Protein 6A2W (pdb70)

Solvent-accessible surface area: 11669 Å² total; per-residue (Å²): 104,9,111,140,57,7,14,30,74,118,135,118,33,76,131,36,98,149,37,88,13,78,97,35,64,94,139,55,18,51,135,50,22,63,58,49,14,68,98,1,71,101,9,49,140,33,34,90,22,33,75,67,76,91,84,48,91,72,118,120,49,76,52,44,235,101,42,51,42,38,81,105,15,46,24,13,94,35,12,115,174,58,25,38,78,40,18,59,102,101,95,134,120,122,101,33,52,74,74,66,58,64,90,107,66,101,79,61,97,34,98,56,44,5,14,46,60,26,67,82,117,77,201,25,39,114,117,79,93,146,152,34,25,95,102,78,59,16,81,58,3,33,98,1,70,67,11,47,129,27,20,90,35,16,67,66,47,55,125,108,66,86,88,90,53,184

Sequence (166 aa):
AFEDELGAQPPLGFFDPLGLVADGDQEKFDRRLRYVEIKHGRISMLAVVVGYLVQEAGVRLPGTIDYSGKTFAEIPNGFAAFKEIPAGGLVQLLFFFIGVLESSVMRDLTGEAEFVGDFRNGAIDFGWDTFDEETQFKKRAIELNQGRAAQMGILALMVHEQLGVSLLP

InterPro domains:
  IPR001344 Chlorophyll A-B binding protein, plant and chromista [PTHR21649] (42-86)
  IPR022796 Chlorophyll A-B binding protein [PF00504] (34-190)

Structure (mmCIF, N/CA/C/O backbone):
data_6A2W
#
_entry.id   6A2W
#
_cell.length_a   47.749
_cell.length_b   115.718
_cell.length_c   141.261
_cell.angle_alpha   90.000
_cell.angle_beta   90.000
_cell.angle_gamma   90.000
#
_symmetry.space_group_name_H-M   'C 2 2 21'
#
loop_
_entity.id
_entity.type
_entity.pdbx_description
1 polymer 'Protein fucoxanthin chlorophyl a/c protein'
2 non-polymer 'CALCIUM ION'
3 non-polymer "(3S,3'S,5R,5'R,6S,6'R,8'R)-3,5'-dihydroxy-8-oxo-6',7'-didehydro-5,5',6,6',7,8-hexahydro-5,6-epoxy-beta,beta-caroten-3'- yl acetate"
4 non-polymer "(3S,3'R,5R,6S,7cis)-7',8'-didehydro-5,6-dihydro-5,6-epoxy-beta,beta-carotene-3,3'-diol"
5 non-polymer 'CHLOROPHYLL A'
6 non-polymer 'Chlorophyll c2'
7 non-polymer 'Chlorophyll c1'
8 non-polymer DODECYL-BETA-D-MALTOSIDE
9 non-polymer 'DIGALACTOSYL DIACYL GLYCEROL (DGDG)'
10 non-polymer 1,2-DIPALMITOYL-PHOSPHATIDYL-GLYCEROLE
11 non-polymer 'octyl 1-thio-beta-D-glucopyranoside'
12 non-polymer 'UNKNOWN LIGAND'
13 water water
#
loop_
_atom_site.group_PDB
_atom_site.id
_atom_site.type_symbol
_atom_site.label_atom_id
_atom_site.label_alt_id
_atom_site.label_comp_id
_atom_site.label_asym_id
_atom_site.label_entity_id
_atom_site.label_seq_id
_atom_site.pdbx_PDB_ins_code
_atom_site.Cartn_x
_atom_site.Cartn_y
_atom_site.Cartn_z
_atom_site.occupancy
_atom_site.B_iso_or_equiv
_atom_site.auth_seq_id
_atom_site.auth_comp_id
_atom_site.auth_asym_id
_atom_site.auth_atom_id
_atom_site.pdbx_PDB_model_num
ATOM 1 N N . ALA A 1 1 ? -0.191 -21.606 20.365 1.00 66.36 1 ALA A N 1
ATOM 2 C CA . ALA A 1 1 ? 0.002 -20.742 19.203 1.00 68.53 1 ALA A CA 1
ATOM 3 C C . ALA A 1 1 ? -0.517 -19.340 19.499 1.00 69.45 1 ALA A C 1
ATOM 4 O O . ALA A 1 1 ? 0.241 -18.367 19.500 1.00 73.69 1 ALA A O 1
ATOM 6 N N . PHE A 1 2 ? -1.819 -19.240 19.756 1.00 61.07 2 PHE A N 1
ATOM 7 C CA . PHE A 1 2 ? -2.454 -17.974 20.097 1.00 56.11 2 PHE A CA 1
ATOM 8 C C . PHE A 1 2 ? -2.979 -17.990 21.526 1.00 59.04 2 PHE A C 1
ATOM 9 O O . PHE A 1 2 ? -3.928 -17.275 21.858 1.00 54.19 2 PHE A O 1
ATOM 17 N N . GLU A 1 3 ? -2.376 -18.820 22.381 1.00 61.60 3 GLU A N 1
ATOM 18 C CA . GLU A 1 3 ? -2.818 -18.901 23.765 1.00 64.44 3 GLU A CA 1
ATOM 19 C C . GLU A 1 3 ? -2.515 -17.625 24.537 1.00 61.09 3 GLU A C 1
ATOM 20 O O . GLU A 1 3 ? -3.195 -17.341 25.530 1.00 62.19 3 GLU A O 1
ATOM 26 N N . ASP A 1 4 ? -1.531 -16.842 24.091 1.00 60.70 4 ASP A N 1
ATOM 27 C CA . ASP A 1 4 ? -1.142 -15.599 24.746 1.00 63.82 4 ASP A CA 1
ATOM 28 C C . ASP A 1 4 ? -1.735 -14.359 24.090 1.00 58.77 4 ASP A C 1
ATOM 29 O O . ASP A 1 4 ? -1.479 -13.249 24.566 1.00 62.34 4 ASP A O 1
ATOM 34 N N . GLU A 1 5 ? -2.510 -14.511 23.017 1.00 49.32 5 GLU A N 1
ATOM 35 C CA . GLU A 1 5 ? -3.002 -13.360 22.278 1.00 47.54 5 GLU A CA 1
ATOM 36 C C . GLU A 1 5 ? -4.026 -12.580 23.094 1.00 44.58 5 GLU A C 1
ATOM 37 O O . GLU A 1 5 ? -4.576 -13.064 24.089 1.00 46.57 5 GLU A O 1
ATOM 43 N N . LEU A 1 6 ? -4.247 -11.340 22.667 1.00 36.98 6 LEU A N 1
ATOM 44 C CA . LEU A 1 6 ? -5.356 -10.531 23.162 1.00 36.64 6 LEU A CA 1
ATOM 45 C C . LEU A 1 6 ? -6.670 -11.303 23.098 1.00 37.73 6 LEU A C 1
ATOM 46 O O . LEU A 1 6 ? -6.972 -11.946 22.091 1.00 39.67 6 LEU A O 1
ATOM 51 N N . GLY A 1 7 ? -7.457 -11.231 24.178 1.00 31.61 7 GLY A N 1
ATOM 52 C CA . GLY A 1 7 ? -8.750 -11.888 24.248 1.00 33.67 7 GLY A CA 1
ATOM 53 C C . GLY A 1 7 ? -8.744 -13.223 24.970 1.00 35.41 7 GLY A C 1
ATOM 54 O O . GLY A 1 7 ? -9.825 -13.754 25.265 1.00 34.22 7 GLY A O 1
ATOM 55 N N . ALA A 1 8 ? -7.567 -13.788 25.232 1.00 35.28 8 ALA A N 1
ATOM 56 C CA . ALA A 1 8 ? -7.426 -14.951 26.102 1.00 40.78 8 ALA A CA 1
ATOM 57 C C . ALA A 1 8 ? -7.121 -14.435 27.498 1.00 41.53 8 ALA A C 1
ATOM 58 O O . ALA A 1 8 ? -6.023 -13.926 27.746 1.00 41.25 8 ALA A O 1
ATOM 60 N N . GLN A 1 9 ? -8.081 -14.560 28.405 1.00 35.74 9 GLN A N 1
ATOM 61 C CA . GLN A 1 9 ? -7.945 -13.975 29.729 1.00 38.16 9 GLN A CA 1
ATOM 62 C C . GLN A 1 9 ? -8.789 -14.780 30.704 1.00 40.92 9 GLN A C 1
ATOM 63 O O . GLN A 1 9 ? -9.587 -15.633 30.289 1.00 38.69 9 GLN A O 1
ATOM 69 N N . PRO A 1 10 ? -8.634 -14.537 32.010 1.00 41.55 10 PRO A N 1
ATOM 70 C CA . PRO A 1 10 ? -9.527 -15.165 32.979 1.00 37.49 10 PRO A CA 1
ATOM 71 C C . PRO A 1 10 ? -10.970 -14.825 32.675 1.00 37.47 10 PRO A C 1
ATOM 72 O O . PRO A 1 10 ? -11.275 -13.727 32.173 1.00 39.75 10 PRO A O 1
ATOM 76 N N . PRO A 1 11 ? -11.909 -15.728 32.998 1.00 41.57 11 PRO A N 1
ATOM 77 C CA . PRO A 1 11 ? -11.657 -17.016 33.658 1.00 47.35 11 PRO A CA 1
ATOM 78 C C . PRO A 1 11 ? -11.408 -18.185 32.705 1.00 49.83 11 PRO A C 1
ATOM 79 O O . PRO A 1 11 ? -10.979 -19.230 33.166 1.00 53.26 11 PRO A O 1
ATOM 83 N N . LEU A 1 12 ? -11.656 -18.011 31.407 1.00 47.48 12 LEU A N 1
ATOM 84 C CA . LEU A 1 12 ? -11.572 -19.123 30.468 1.00 46.59 12 LEU A CA 1
ATOM 85 C C . LEU A 1 12 ? -10.177 -19.361 29.906 1.00 49.32 12 LEU A C 1
ATOM 86 O O . LEU A 1 12 ? -9.917 -20.455 29.393 1.00 56.22 12 LEU A O 1
ATOM 91 N N . GLY A 1 13 ? -9.279 -18.387 29.974 1.00 48.27 13 GLY A N 1
ATOM 92 C CA . GLY A 1 13 ? -8.035 -18.566 29.247 1.00 46.07 13 GLY A CA 1
ATOM 93 C C . GLY A 1 13 ? -8.295 -18.620 27.746 1.00 48.52 13 GLY A C 1
ATOM 94 O O . GLY A 1 13 ? -9.342 -18.191 27.252 1.00 45.72 13 GLY A O 1
ATOM 95 N N . PHE A 1 14 ? -7.318 -19.155 27.009 1.00 52.23 14 PHE A N 1
ATOM 96 C CA . PHE A 1 14 ? -7.503 -19.325 25.570 1.00 48.89 14 PHE A CA 1
ATOM 97 C C . PHE A 1 14 ? -8.673 -20.261 25.323 1.00 47.48 14 PHE A C 1
ATOM 98 O O . PHE A 1 14 ? -8.658 -21.410 25.766 1.00 56.59 14 PHE A O 1
ATOM 106 N N . PHE A 1 15 ? -9.700 -19.766 24.641 1.00 44.52 15 PHE A N 1
ATOM 107 C CA . PHE A 1 15 ? -10.964 -20.489 24.511 1.00 45.18 15 PHE A CA 1
ATOM 108 C C . PHE A 1 15 ? -11.335 -20.582 23.037 1.00 47.51 15 PHE A C 1
ATOM 109 O O . PHE A 1 15 ? -11.883 -19.635 22.458 1.00 46.58 15 PHE A O 1
ATOM 117 N N . ASP A 1 16 ? -11.059 -21.745 22.450 1.00 52.89 16 ASP A N 1
ATOM 118 C CA . ASP A 1 16 ? -11.349 -22.023 21.043 1.00 52.11 16 ASP A CA 1
ATOM 119 C C . ASP A 1 16 ? -11.859 -23.456 20.941 1.00 58.74 16 ASP A C 1
ATOM 120 O O . ASP A 1 16 ? -11.166 -24.352 20.444 1.00 62.73 16 ASP A O 1
ATOM 125 N N . PRO A 1 17 ? -13.081 -23.711 21.420 1.00 61.04 17 PRO A N 1
ATOM 126 C CA . PRO A 1 17 ? -13.604 -25.087 21.406 1.00 64.27 17 PRO A CA 1
ATOM 127 C C . PRO A 1 17 ? -13.838 -25.649 20.014 1.00 68.32 17 PRO A C 1
ATOM 128 O O . PRO A 1 17 ? -14.050 -26.863 19.888 1.00 73.97 17 PRO A O 1
ATOM 132 N N . LEU A 1 18 ? -13.816 -24.827 18.967 1.00 64.86 18 LEU A N 1
ATOM 133 C CA . LEU A 1 18 ? -13.933 -25.332 17.607 1.00 60.17 18 LEU A CA 1
ATOM 134 C C . LEU A 1 18 ? -12.589 -25.398 16.892 1.00 57.48 18 LEU A C 1
ATOM 135 O O . LEU A 1 18 ? -12.556 -25.537 15.667 1.00 57.41 18 LEU A O 1
ATOM 140 N N . GLY A 1 19 ? -11.485 -25.292 17.629 1.00 56.94 19 GLY A N 1
ATOM 141 C CA . GLY A 1 19 ? -10.153 -25.365 17.054 1.00 58.86 19 GLY A CA 1
ATOM 142 C C . GLY A 1 19 ? -9.970 -24.567 15.778 1.00 60.28 19 GLY A C 1
ATOM 143 O O . GLY A 1 19 ? -9.190 -24.947 14.901 1.00 67.02 19 GLY A O 1
ATOM 144 N N . LEU A 1 20 ? -10.699 -23.469 15.651 1.00 57.13 20 LEU A N 1
ATOM 145 C CA . LEU A 1 20 ? -10.663 -22.668 14.410 1.00 54.19 20 LEU A CA 1
ATOM 146 C C . LEU A 1 20 ? -9.258 -22.138 14.154 1.00 52.16 20 LEU A C 1
ATOM 147 O O . LEU A 1 20 ? -8.902 -21.999 13.016 1.00 56.97 20 LEU A O 1
ATOM 152 N N . VAL A 1 21 ? -8.516 -21.797 15.189 1.00 51.18 21 VAL A N 1
ATOM 153 C CA . VAL A 1 21 ? -7.181 -21.244 15.029 1.00 50.07 21 VAL A CA 1
ATOM 154 C C . VAL A 1 21 ? -6.123 -22.232 15.528 1.00 58.06 21 VAL A C 1
ATOM 155 O O . VAL A 1 21 ? -4.980 -21.856 15.790 1.00 59.01 21 VAL A O 1
ATOM 159 N N . ALA A 1 22 ? -6.496 -23.507 15.654 1.00 56.45 22 ALA A N 1
ATOM 160 C CA . ALA A 1 22 ? -5.530 -24.516 16.063 1.00 67.17 22 ALA A CA 1
ATOM 161 C C . ALA A 1 22 ? -4.404 -24.655 15.051 1.00 63.01 22 ALA A C 1
ATOM 162 O O . ALA A 1 22 ? -3.290 -25.031 15.422 1.00 65.81 22 ALA A O 1
ATOM 164 N N . ASP A 1 23 ? -4.658 -24.335 13.780 1.00 67.78 23 ASP A N 1
ATOM 165 C CA . ASP A 1 23 ? -3.615 -24.501 12.770 1.00 71.54 23 ASP A CA 1
ATOM 166 C C . ASP A 1 23 ? -2.493 -23.479 12.903 1.00 68.14 23 ASP A C 1
ATOM 167 O O . ASP A 1 23 ? -1.484 -23.605 12.203 1.00 69.35 23 ASP A O 1
ATOM 172 N N . GLY A 1 24 ? -2.638 -22.475 13.764 1.00 63.36 24 GLY A N 1
ATOM 173 C CA . GLY A 1 24 ? -1.556 -21.536 13.974 1.00 60.50 24 GLY A CA 1
ATOM 174 C C . GLY A 1 24 ? -1.326 -20.564 12.841 1.00 60.91 24 GLY A C 1
ATOM 175 O O . GLY A 1 24 ? -0.269 -19.932 12.789 1.00 66.94 24 GLY A O 1
ATOM 176 N N . ASP A 1 25 ? -2.280 -20.424 11.926 1.00 57.55 25 ASP A N 1
ATOM 177 C CA . ASP A 1 25 ? -2.156 -19.478 10.822 1.00 61.66 25 ASP A CA 1
ATOM 178 C C . ASP A 1 25 ? -2.395 -18.061 11.336 1.00 58.42 25 ASP A C 1
ATOM 179 O O . ASP A 1 25 ? -3.524 -17.704 11.681 1.00 51.39 25 ASP A O 1
ATOM 184 N N . GLN A 1 26 ? -1.337 -17.246 11.352 1.00 59.20 26 GLN A N 1
ATOM 185 C CA . GLN A 1 26 ? -1.446 -15.881 11.856 1.00 56.72 26 GLN A CA 1
ATOM 186 C C . GLN A 1 26 ? -2.423 -15.056 11.024 1.00 54.58 26 GLN A C 1
ATOM 187 O O . GLN A 1 26 ? -3.158 -14.222 11.566 1.00 48.63 26 GLN A O 1
ATOM 193 N N . GLU A 1 27 ? -2.448 -15.276 9.704 1.00 55.17 27 GLU A N 1
ATOM 194 C CA . GLU A 1 27 ? -3.324 -14.492 8.839 1.00 53.03 27 GLU A CA 1
ATOM 195 C C . GLU A 1 27 ? -4.785 -14.856 9.054 1.00 48.53 27 GLU A C 1
ATOM 196 O O . GLU A 1 27 ? -5.664 -13.991 8.973 1.00 45.35 27 GLU A O 1
ATOM 202 N N . LYS A 1 28 ? -5.066 -16.133 9.304 1.00 49.97 28 LYS A N 1
ATOM 203 C CA . LYS A 1 28 ? -6.420 -16.532 9.666 1.00 48.61 28 LYS A CA 1
ATOM 204 C C . LYS A 1 28 ? -6.819 -15.901 10.994 1.00 42.71 28 LYS A C 1
ATOM 205 O O . LYS A 1 28 ? -7.908 -15.323 11.130 1.00 40.88 28 LYS A O 1
ATOM 211 N N . PHE A 1 29 ? -5.936 -15.983 11.985 1.00 42.21 29 PHE A N 1
ATOM 212 C CA . PHE A 1 29 ? -6.222 -15.337 13.257 1.00 41.35 29 PHE A CA 1
ATOM 213 C C . PHE A 1 29 ? -6.436 -13.843 13.069 1.00 41.26 29 PHE A C 1
ATOM 214 O O . PHE A 1 29 ? -7.387 -13.268 13.606 1.00 44.77 29 PHE A O 1
ATOM 222 N N . ASP A 1 30 ? -5.562 -13.195 12.293 1.00 43.30 30 ASP A N 1
ATOM 223 C CA . ASP A 1 30 ? -5.683 -11.756 12.105 1.00 40.57 30 ASP A CA 1
ATOM 224 C C . ASP A 1 30 ? -7.017 -11.389 11.478 1.00 37.45 30 ASP A C 1
ATOM 225 O O . ASP A 1 30 ? -7.614 -10.364 11.827 1.00 32.08 30 ASP A O 1
ATOM 230 N N . ARG A 1 31 ? -7.499 -12.197 10.532 1.00 35.65 31 ARG A N 1
ATOM 231 C CA A ARG A 1 31 ? -8.785 -11.909 9.909 0.50 34.76 31 ARG A CA 1
ATOM 232 C CA B ARG A 1 31 ? -8.784 -11.879 9.921 0.50 34.67 31 ARG A CA 1
ATOM 233 C C . ARG A 1 31 ? -9.920 -12.076 10.910 1.00 33.98 31 ARG A C 1
ATOM 234 O O . ARG A 1 31 ? -10.793 -11.200 11.045 1.00 29.93 31 ARG A O 1
ATOM 249 N N . LEU A 1 32 ? -9.929 -13.216 11.612 1.00 34.68 32 LEU A N 1
ATOM 250 C CA . LEU A 1 32 ? -10.993 -13.496 12.570 1.00 32.54 32 LEU A CA 1
ATOM 251 C C . LEU A 1 32 ? -11.016 -12.461 13.674 1.00 32.64 32 LEU A C 1
ATOM 252 O O . LEU A 1 32 ? -12.095 -12.024 14.102 1.00 31.27 32 LEU A O 1
ATOM 257 N N . ARG A 1 33 ? -9.833 -12.043 14.136 1.00 32.22 33 ARG A N 1
ATOM 258 C CA . ARG A 1 33 ? -9.759 -10.977 15.130 1.00 36.03 33 ARG A CA 1
ATOM 259 C C . ARG A 1 33 ? -10.291 -9.673 14.560 1.00 33.80 33 ARG A C 1
ATOM 260 O O . ARG A 1 33 ? -11.062 -8.976 15.219 1.00 30.78 33 ARG A O 1
ATOM 268 N N . TYR A 1 34 ? -9.930 -9.347 13.315 1.00 32.65 34 TYR A N 1
ATOM 269 C CA . TYR A 1 34 ? -10.518 -8.180 12.663 1.00 29.62 34 TYR A CA 1
ATOM 270 C C . TYR A 1 34 ? -12.041 -8.261 12.675 1.00 29.73 34 TYR A C 1
ATOM 271 O O . TYR A 1 34 ? -12.736 -7.284 12.998 1.00 28.06 34 TYR A O 1
ATOM 280 N N . VAL A 1 35 ? -12.578 -9.429 12.316 1.00 30.40 35 VAL A N 1
ATOM 281 C CA . VAL A 1 35 ? -14.028 -9.598 12.262 1.00 28.23 35 VAL A CA 1
ATOM 282 C C . VAL A 1 35 ? -14.632 -9.499 13.659 1.00 26.31 35 VAL A C 1
ATOM 283 O O . VAL A 1 35 ? -15.697 -8.905 13.840 1.00 26.22 35 VAL A O 1
ATOM 287 N N . GLU A 1 36 ? -13.953 -10.057 14.669 1.00 26.29 36 GLU A N 1
ATOM 288 C CA . GLU A 1 36 ? -14.465 -10.007 16.047 1.00 22.62 36 GLU A CA 1
ATOM 289 C C . GLU A 1 36 ? -14.526 -8.576 16.580 1.00 23.84 36 GLU A C 1
ATOM 290 O O . GLU A 1 36 ? -15.484 -8.202 17.278 1.00 22.45 36 GLU A O 1
ATOM 296 N N . ILE A 1 37 ? -13.491 -7.773 16.303 1.00 24.56 37 ILE A N 1
ATOM 297 C CA . ILE A 1 37 ? -13.485 -6.376 16.736 1.00 23.69 37 ILE A CA 1
ATOM 298 C C . ILE A 1 37 ? -14.616 -5.623 16.046 1.00 25.16 37 ILE A C 1
ATOM 299 O O . ILE A 1 37 ? -15.333 -4.814 16.662 1.00 25.49 37 ILE A O 1
ATOM 304 N N . LYS A 1 38 ? -14.804 -5.894 14.762 1.00 23.70 38 LYS A N 1
ATOM 305 C CA . LYS A 1 38 ? -15.789 -5.153 13.989 1.00 23.70 38 LYS A CA 1
ATOM 306 C C . LYS A 1 38 ? -17.205 -5.443 14.465 1.00 20.70 38 LYS A C 1
ATOM 307 O O . LYS A 1 38 ? -18.003 -4.521 14.659 1.00 21.45 38 LYS A O 1
ATOM 313 N N . HIS A 1 39 ? -17.555 -6.723 14.629 1.00 25.04 39 HIS A N 1
ATOM 314 C CA . HIS A 1 39 ? -18.875 -7.041 15.171 1.00 23.57 39 HIS A CA 1
ATOM 315 C C . HIS A 1 39 ? -19.063 -6.381 16.529 1.00 20.70 39 HIS A C 1
ATOM 316 O O . HIS A 1 39 ? -20.152 -5.878 16.844 1.00 22.02 39 HIS A O 1
ATOM 323 N N . GLY A 1 40 ? -17.995 -6.357 17.333 1.00 24.47 40 GLY A N 1
ATOM 324 C CA . GLY A 1 40 ? -18.098 -5.799 18.671 1.00 23.88 40 GLY A CA 1
ATOM 325 C C . GLY A 1 40 ? -18.350 -4.302 18.666 1.00 22.55 40 GLY A C 1
ATOM 326 O O . GLY A 1 40 ? -19.212 -3.808 19.403 1.00 18.26 40 GLY A O 1
ATOM 327 N N . ARG A 1 41 ? -17.616 -3.557 17.825 1.00 17.60 41 ARG A N 1
ATOM 328 C CA . ARG A 1 41 ? -17.835 -2.114 17.762 1.00 16.57 41 ARG A CA 1
ATOM 329 C C . ARG A 1 41 ? -19.251 -1.802 17.299 1.00 18.85 41 ARG A C 1
ATOM 330 O O . ARG A 1 41 ? -19.928 -0.926 17.861 1.00 19.03 41 ARG A O 1
ATOM 338 N N . ILE A 1 42 ? -19.716 -2.510 16.268 1.00 17.06 42 ILE A N 1
ATOM 339 C CA . ILE A 1 42 ? -21.089 -2.327 15.810 1.00 15.84 42 ILE A CA 1
ATOM 340 C C . ILE A 1 42 ? -22.061 -2.643 16.935 1.00 18.09 42 ILE A C 1
ATOM 341 O O . ILE A 1 42 ? -23.020 -1.900 17.177 1.00 18.03 42 ILE A O 1
ATOM 346 N N . SER A 1 43 ? -21.834 -3.755 17.638 1.00 20.94 43 SER A N 1
ATOM 347 C CA . SER A 1 43 ? -22.800 -4.160 18.665 1.00 19.66 43 SER A CA 1
ATOM 348 C C . SER A 1 43 ? -22.780 -3.229 19.862 1.00 20.12 43 SER A C 1
ATOM 349 O O . SER A 1 43 ? -23.826 -3.015 20.497 1.00 18.57 43 SER A O 1
ATOM 352 N N . MET A 1 44 ? -21.618 -2.673 20.208 1.00 17.52 44 MET A N 1
ATOM 353 C CA . MET A 1 44 ? -21.609 -1.677 21.273 1.00 16.00 44 MET A CA 1
ATOM 354 C C . MET A 1 44 ? -22.483 -0.490 20.896 1.00 19.89 44 MET A C 1
ATOM 355 O O . MET A 1 44 ? -23.230 0.021 21.735 1.00 17.86 44 MET A O 1
ATOM 360 N N . LEU A 1 45 ? -22.387 -0.019 19.642 1.00 20.73 45 LEU A N 1
ATOM 361 C CA . LEU A 1 45 ? -23.227 1.099 19.214 1.00 21.39 45 LEU A CA 1
ATOM 362 C C . LEU A 1 45 ? -24.680 0.669 19.130 1.00 18.28 45 LEU A C 1
ATOM 363 O O . LEU A 1 45 ? -25.595 1.448 19.443 1.00 16.76 45 LEU A O 1
ATOM 368 N N . ALA A 1 46 ? -24.911 -0.583 18.695 1.00 17.65 46 ALA A N 1
ATOM 369 C CA . ALA A 1 46 ? -26.279 -1.062 18.524 1.00 17.64 46 ALA A CA 1
ATOM 370 C C . ALA A 1 46 ? -27.014 -1.167 19.857 1.00 21.46 46 ALA A C 1
ATOM 371 O O . ALA A 1 46 ? -28.181 -0.755 19.969 1.00 21.30 46 ALA A O 1
ATOM 373 N N . VAL A 1 47 ? -26.359 -1.690 20.899 1.00 16.46 47 VAL A N 1
ATOM 374 C CA A VAL A 1 47 ? -27.067 -1.811 22.167 0.50 19.35 47 VAL A CA 1
ATOM 375 C CA B VAL A 1 47 ? -27.035 -1.810 22.185 0.50 19.53 47 VAL A CA 1
ATOM 376 C C . VAL A 1 47 ? -27.422 -0.427 22.696 1.00 23.08 47 VAL A C 1
ATOM 377 O O . VAL A 1 47 ? -28.555 -0.192 23.147 1.00 23.94 47 VAL A O 1
ATOM 384 N N . VAL A 1 48 ? -26.486 0.522 22.616 1.00 19.11 48 VAL A N 1
ATOM 385 C CA . VAL A 1 48 ? -26.798 1.855 23.113 1.00 24.51 48 VAL A CA 1
ATOM 386 C C . VAL A 1 48 ? -27.939 2.462 22.301 1.00 18.45 48 VAL A C 1
ATOM 387 O O . VAL A 1 48 ? -28.898 2.994 22.864 1.00 23.20 48 VAL A O 1
ATOM 391 N N . GLY A 1 49 ? -27.879 2.340 20.974 1.00 20.62 49 GLY A N 1
ATOM 392 C CA . GLY A 1 49 ? -28.937 2.888 20.143 1.00 17.42 49 GLY A CA 1
ATOM 3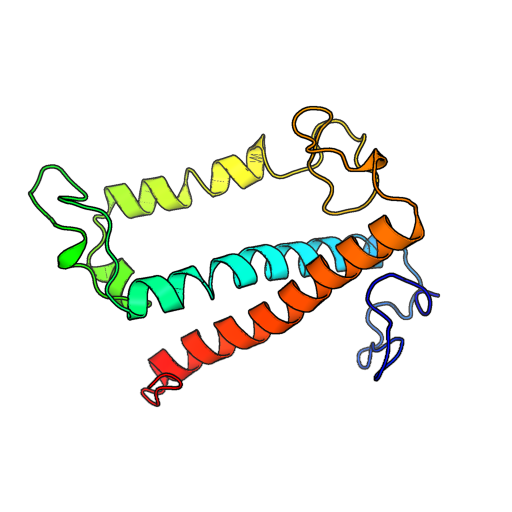93 C C . GLY A 1 49 ? -30.286 2.258 20.422 1.00 21.87 49 GLY A C 1
ATOM 394 O O . GLY A 1 49 ? -31.293 2.954 20.510 1.00 23.66 49 GLY A O 1
ATOM 395 N N . TYR A 1 50 ? -30.325 0.933 20.569 1.00 18.59 50 TYR A N 1
ATOM 396 C CA . TYR A 1 50 ? -31.593 0.279 20.860 1.00 20.49 50 TYR A CA 1
ATOM 397 C C . TYR A 1 50 ? -32.160 0.743 22.193 1.00 22.28 50 TYR A C 1
ATOM 398 O O . TYR A 1 50 ? -33.366 0.993 22.319 1.00 21.86 50 TYR A O 1
ATOM 407 N N . LEU A 1 51 ? -31.310 0.851 23.207 1.00 19.45 51 LEU A N 1
ATOM 408 C CA . LEU A 1 51 ? -31.811 1.266 24.507 1.00 20.87 51 LEU A CA 1
ATOM 409 C C . LEU A 1 51 ? -32.243 2.730 24.483 1.00 22.03 51 LEU A C 1
ATOM 410 O O . LEU A 1 51 ? -33.294 3.079 25.024 1.00 25.21 51 LEU A O 1
ATOM 415 N N . VAL A 1 52 ? -31.446 3.604 23.861 1.00 20.12 52 VAL A N 1
ATOM 416 C CA . VAL A 1 52 ? -31.831 5.011 23.825 1.00 22.13 52 VAL A CA 1
ATOM 417 C C . VAL A 1 52 ? -33.144 5.171 23.065 1.00 22.40 52 VAL A C 1
ATOM 418 O O . VAL A 1 52 ? -34.071 5.862 23.507 1.00 26.55 52 VAL A O 1
ATOM 422 N N . GLN A 1 53 ? -33.243 4.509 21.914 1.00 21.17 53 GLN A N 1
ATOM 423 C CA . GLN A 1 53 ? -34.462 4.585 21.110 1.00 21.69 53 GLN A CA 1
ATOM 424 C C . GLN A 1 53 ? -35.631 3.943 21.834 1.00 24.81 53 GLN A C 1
ATOM 425 O O . GLN A 1 53 ? -36.753 4.451 21.777 1.00 25.75 53 GLN A O 1
ATOM 431 N N . GLU A 1 54 ? -35.400 2.826 22.524 1.00 27.16 54 GLU A N 1
ATOM 432 C CA . GLU A 1 54 ? -36.504 2.208 23.260 1.00 29.01 54 GLU A CA 1
ATOM 433 C C . GLU A 1 54 ? -37.029 3.148 24.328 1.00 32.81 54 GLU A C 1
ATOM 434 O O . GLU A 1 54 ? -38.234 3.184 24.601 1.00 27.60 54 GLU A O 1
ATOM 440 N N . ALA A 1 55 ? -36.146 3.935 24.921 1.00 30.64 55 ALA A N 1
ATOM 441 C CA . ALA A 1 55 ? -36.572 4.880 25.945 1.00 31.49 55 ALA A CA 1
ATOM 442 C C . ALA A 1 55 ? -37.346 6.055 25.370 1.00 34.93 55 ALA A C 1
ATOM 443 O O . ALA A 1 55 ? -37.821 6.899 26.141 1.00 37.54 55 ALA A O 1
ATOM 445 N N . GLY A 1 56 ? -37.496 6.133 24.043 1.00 32.74 56 GLY A N 1
ATOM 446 C CA . GLY A 1 56 ? -38.309 7.165 23.431 1.00 35.67 56 GLY A CA 1
ATOM 447 C C . GLY A 1 56 ? -37.555 8.401 22.999 1.00 34.50 56 GLY A C 1
ATOM 448 O O . GLY A 1 56 ? -38.180 9.341 22.499 1.00 40.97 56 GLY A O 1
ATOM 449 N N . VAL A 1 57 ? -36.240 8.444 23.180 1.00 32.96 57 VAL A N 1
ATOM 450 C CA . VAL A 1 57 ? -35.472 9.591 22.715 1.00 31.53 57 VAL A CA 1
ATOM 451 C C . VAL A 1 57 ? -35.502 9.644 21.192 1.00 30.13 57 VAL A C 1
ATOM 452 O O . VAL A 1 57 ? -35.238 8.643 20.506 1.00 28.82 57 VAL A O 1
ATOM 456 N N . ARG A 1 58 ? -35.798 10.823 20.648 1.00 31.86 58 ARG A N 1
ATOM 457 C CA . ARG A 1 58 ? -35.855 10.984 19.202 1.00 38.16 58 ARG A CA 1
ATOM 458 C C . ARG A 1 58 ? -35.164 12.269 18.786 1.00 35.71 58 ARG A C 1
ATOM 459 O O . ARG A 1 58 ? -35.193 13.263 19.512 1.00 43.70 58 ARG A O 1
ATOM 467 N N . LEU A 1 59 ? -34.586 12.252 17.585 1.00 29.71 59 LEU A N 1
ATOM 468 C CA . LEU A 1 59 ? -34.136 13.485 16.953 1.00 33.80 59 LEU A CA 1
ATOM 469 C C . LEU A 1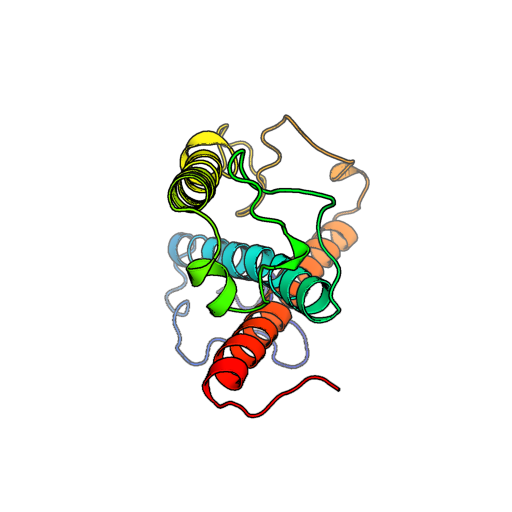 59 ? -35.307 14.460 16.826 1.00 39.22 59 LEU A C 1
ATOM 470 O O . LEU A 1 59 ? -36.452 14.047 16.621 1.00 39.80 59 LEU A O 1
ATOM 475 N N . PRO A 1 60 ? -35.050 15.761 16.927 1.00 42.38 60 PRO A N 1
ATOM 476 C CA . PRO A 1 60 ? -36.148 16.725 16.830 1.00 47.40 60 PRO A CA 1
ATOM 477 C C . PRO A 1 60 ? -36.689 16.788 15.412 1.00 46.86 60 PRO A C 1
ATOM 478 O O . PRO A 1 60 ? -35.946 16.670 14.437 1.00 46.84 60 PRO A O 1
ATOM 482 N N . GLY A 1 61 ? -37.998 16.963 15.309 1.00 45.78 61 GLY A N 1
ATOM 483 C CA . GLY A 1 61 ? -38.593 17.338 14.050 1.00 48.91 61 GLY A CA 1
ATOM 484 C C . GLY A 1 61 ? -38.819 16.213 13.068 1.00 49.74 61 GLY A C 1
ATOM 485 O O . GLY A 1 61 ? -39.221 15.112 13.449 1.00 49.00 61 GLY A O 1
ATOM 486 N N . THR A 1 62 ? -38.553 16.490 11.795 1.00 49.94 62 THR A N 1
ATOM 487 C CA . THR A 1 62 ? -38.972 15.648 10.688 1.00 46.09 62 THR A CA 1
ATOM 488 C C . THR A 1 62 ? -37.772 15.011 10.002 1.00 41.06 62 THR A C 1
ATOM 489 O O . THR A 1 62 ? -36.695 15.604 9.902 1.00 44.53 62 THR A O 1
ATOM 493 N N . ILE A 1 63 ? -37.988 13.796 9.499 1.00 39.41 63 ILE A N 1
ATOM 494 C CA . ILE A 1 63 ? -36.947 13.076 8.781 1.00 36.36 63 ILE A CA 1
ATOM 495 C C . ILE A 1 63 ? -37.022 13.283 7.275 1.00 40.81 63 ILE A C 1
ATOM 496 O O . ILE A 1 63 ? -36.072 12.924 6.567 1.00 36.82 63 ILE A O 1
ATOM 501 N N . ASP A 1 64 ? -38.115 13.847 6.756 1.00 45.08 64 ASP A N 1
ATOM 502 C CA . ASP A 1 64 ? -38.187 14.157 5.334 1.00 45.23 64 ASP A CA 1
ATOM 503 C C . ASP A 1 64 ? -39.046 15.397 5.145 1.00 48.55 64 ASP A C 1
ATOM 504 O O . ASP A 1 64 ? -39.657 15.903 6.090 1.00 52.42 64 ASP A O 1
ATOM 509 N N . TYR A 1 65 ? -39.107 15.875 3.901 1.00 51.70 65 TYR A N 1
ATOM 510 C CA . TYR A 1 65 ? -39.899 17.063 3.595 1.00 55.89 65 TYR A CA 1
ATOM 511 C C . TYR A 1 65 ? -41.384 16.781 3.480 1.00 59.83 65 TYR A C 1
ATOM 512 O O . TYR A 1 65 ? -42.157 17.727 3.306 1.00 64.70 65 TYR A O 1
ATOM 521 N N . SER A 1 66 ? -41.815 15.527 3.560 1.00 59.29 66 SER A N 1
ATOM 522 C CA . SER A 1 66 ? -43.252 15.288 3.570 1.00 64.13 66 SER A CA 1
ATOM 523 C C . SER A 1 66 ? -43.857 15.444 4.961 1.00 63.86 66 SER A C 1
ATOM 524 O O . SER A 1 66 ? -45.081 15.349 5.101 1.00 65.85 66 SER A O 1
ATOM 527 N N . GLY A 1 67 ? -43.041 15.682 5.987 1.00 54.54 67 GLY A N 1
ATOM 528 C CA . GLY A 1 67 ? -43.543 15.879 7.328 1.00 55.62 67 GLY A CA 1
ATOM 529 C C . GLY A 1 67 ? -43.498 14.668 8.235 1.00 54.28 67 GLY A C 1
ATOM 530 O O . GLY A 1 67 ? -43.997 14.755 9.362 1.00 57.72 67 GLY A O 1
ATOM 531 N N . LYS A 1 68 ? -42.940 13.542 7.776 1.00 44.36 68 LYS A N 1
ATOM 532 C CA . LYS A 1 68 ? -42.698 12.379 8.629 1.00 46.96 68 LYS A CA 1
ATOM 533 C C . LYS A 1 68 ? -41.793 12.758 9.797 1.00 47.00 68 LYS A C 1
ATOM 534 O O . LYS A 1 68 ? -40.683 13.243 9.583 1.00 48.63 68 LYS A O 1
ATOM 540 N N . THR A 1 69 ? -42.246 12.525 11.030 1.00 46.06 69 THR A N 1
ATOM 541 C CA . THR A 1 69 ? -41.468 12.891 12.208 1.00 44.70 69 THR A CA 1
ATOM 542 C C . THR A 1 69 ? -40.702 11.695 12.766 1.00 39.06 69 THR A C 1
ATOM 543 O O . THR A 1 69 ? -41.174 10.557 12.724 1.00 43.74 69 THR A O 1
ATOM 547 N N . PHE A 1 70 ? -39.519 11.968 13.316 1.00 36.06 70 PHE A N 1
ATOM 548 C CA . PHE A 1 70 ? -38.787 10.927 14.036 1.00 35.83 70 PHE A CA 1
ATOM 549 C C . PHE A 1 70 ? -39.642 10.346 15.156 1.00 38.00 70 PHE A C 1
ATOM 550 O O . PHE A 1 70 ? -39.569 9.147 15.455 1.00 36.91 70 PHE A O 1
ATOM 558 N N . ALA A 1 71 ? -40.456 11.190 15.784 1.00 37.49 71 ALA A N 1
ATOM 559 C CA . ALA A 1 71 ? -41.309 10.752 16.881 1.00 40.15 71 ALA A CA 1
ATOM 560 C C . ALA A 1 71 ? -42.287 9.664 16.453 1.00 47.23 71 ALA A C 1
ATOM 561 O O . ALA A 1 71 ? -42.718 8.859 17.287 1.00 48.89 71 ALA A O 1
ATOM 563 N N . GLU A 1 72 ? -42.683 9.644 15.174 1.00 41.81 72 GLU A N 1
ATOM 564 C CA . GLU A 1 72 ? -43.616 8.631 14.687 1.00 43.99 72 GLU A CA 1
ATOM 565 C C . GLU A 1 72 ? -42.941 7.302 14.429 1.00 34.48 72 GLU A C 1
ATOM 566 O O . GLU A 1 72 ? -43.641 6.316 14.162 1.00 38.45 72 GLU A O 1
ATOM 572 N N . ILE A 1 73 ? -41.617 7.261 14.472 1.00 30.47 73 ILE A N 1
ATOM 573 C CA . ILE A 1 73 ? -40.875 6.089 14.049 1.00 28.16 73 ILE A CA 1
ATOM 574 C C . ILE A 1 73 ? -40.633 5.221 15.278 1.00 35.71 73 ILE A C 1
ATOM 575 O O . ILE A 1 73 ? -40.071 5.704 16.273 1.00 33.31 73 ILE A O 1
ATOM 580 N N . PRO A 1 74 ? -41.037 3.955 15.248 1.00 36.07 74 PRO A N 1
ATOM 581 C CA . PRO A 1 74 ? -40.900 3.084 16.416 1.00 36.25 74 PRO A CA 1
ATOM 582 C C . PRO A 1 74 ? -39.494 2.511 16.509 1.00 34.83 74 PRO A C 1
ATOM 583 O O . PRO A 1 74 ? -38.698 2.584 15.575 1.00 32.19 74 PRO A O 1
ATOM 587 N N . ASN A 1 75 ? -39.207 1.902 17.657 1.00 29.41 75 ASN A N 1
ATOM 588 C CA . ASN A 1 75 ? -37.910 1.266 17.833 1.00 31.95 75 ASN A CA 1
ATOM 589 C C . ASN A 1 75 ? -37.935 -0.138 17.230 1.00 28.37 75 ASN A C 1
ATOM 590 O O . ASN A 1 75 ? -39.001 -0.701 16.937 1.00 30.82 75 ASN A O 1
ATOM 595 N N . GLY A 1 76 ? -36.745 -0.709 17.059 1.00 27.41 76 GLY A N 1
ATOM 596 C CA . GLY A 1 76 ? -36.628 -2.085 16.614 1.00 26.63 76 GLY A CA 1
ATOM 597 C C . GLY A 1 76 ? -36.680 -2.204 15.108 1.00 26.81 76 GLY A C 1
ATOM 598 O O . GLY A 1 76 ? -36.527 -1.232 14.366 1.00 30.16 76 GLY A O 1
ATOM 599 N N . PHE A 1 77 ? -36.926 -3.431 14.653 1.00 29.49 77 PHE A N 1
ATOM 600 C CA . PHE A 1 77 ? -37.095 -3.674 13.223 1.00 32.38 77 PHE A CA 1
ATOM 601 C C . PHE A 1 77 ? -38.242 -2.868 12.636 1.00 36.72 77 PHE A C 1
ATOM 602 O O . PHE A 1 77 ? -38.209 -2.527 11.444 1.00 36.34 77 PHE A O 1
ATOM 610 N N . ALA A 1 78 ? -39.259 -2.547 13.441 1.00 29.40 78 ALA A N 1
ATOM 611 C CA . ALA A 1 78 ? -40.392 -1.810 12.897 1.00 31.24 78 ALA A CA 1
ATOM 612 C C . ALA A 1 78 ? -39.989 -0.434 12.372 1.00 30.69 78 ALA A C 1
ATOM 613 O O . ALA A 1 78 ? -40.739 0.147 11.572 1.00 35.33 78 ALA A O 1
ATOM 615 N N . ALA A 1 79 ? -38.849 0.105 12.823 1.00 25.13 79 ALA A N 1
ATOM 616 C CA . ALA A 1 79 ? -38.379 1.395 12.324 1.00 30.77 79 ALA A CA 1
ATOM 617 C C . ALA A 1 79 ? -38.260 1.386 10.815 1.00 32.77 79 ALA A C 1
ATOM 618 O O . ALA A 1 79 ? -38.506 2.406 10.157 1.00 33.93 79 ALA A O 1
ATOM 620 N N . PHE A 1 80 ? -37.870 0.251 10.242 1.00 31.33 80 PHE A N 1
ATOM 621 C CA . PHE A 1 80 ? -37.602 0.260 8.810 1.00 38.77 80 PHE A CA 1
ATOM 622 C C . PHE A 1 80 ? -38.872 0.394 7.987 1.00 40.26 80 PHE A C 1
ATOM 623 O O . PHE A 1 80 ? -38.795 0.823 6.832 1.00 43.00 80 PHE A O 1
ATOM 631 N N . LYS A 1 81 ? -40.036 0.082 8.572 1.00 37.44 81 LYS A N 1
ATOM 632 C CA . LYS A 1 81 ? -41.310 0.256 7.893 1.00 43.79 81 LYS A CA 1
ATOM 633 C C . LYS A 1 81 ? -41.693 1.716 7.757 1.00 43.98 81 LYS A C 1
ATOM 634 O O . LYS A 1 81 ? -42.584 2.037 6.961 1.00 45.76 81 LYS A O 1
ATOM 640 N N . GLU A 1 82 ? -41.074 2.599 8.534 1.00 33.61 82 GLU A N 1
ATOM 641 C CA . GLU A 1 82 ? -41.486 3.994 8.572 1.00 34.09 82 GLU A CA 1
ATOM 642 C C . GLU A 1 82 ? -40.393 4.975 8.166 1.00 37.03 82 GLU A C 1
ATOM 643 O O . GLU A 1 82 ? -40.707 6.142 7.905 1.00 42.23 82 GLU A O 1
ATOM 649 N N . ILE A 1 83 ? -39.140 4.546 8.090 1.00 34.97 83 ILE A N 1
ATOM 650 C CA . ILE A 1 83 ? -38.099 5.402 7.495 1.00 28.68 83 ILE A CA 1
ATOM 651 C C . ILE A 1 83 ? -38.330 5.456 5.991 1.00 31.60 83 ILE A C 1
ATOM 652 O O . ILE A 1 83 ? -38.509 4.397 5.352 1.00 34.16 83 ILE A O 1
ATOM 657 N N . PRO A 1 84 ? -38.381 6.638 5.382 1.00 35.24 84 PRO A N 1
ATOM 658 C CA . PRO A 1 84 ? -38.659 6.695 3.947 1.00 38.77 84 PRO A CA 1
ATOM 659 C C . PRO A 1 84 ? -37.576 6.001 3.125 1.00 35.30 84 PRO A C 1
ATOM 660 O O . PRO A 1 84 ? -36.417 5.865 3.542 1.00 31.87 84 PRO A O 1
ATOM 664 N N . ALA A 1 85 ? -38.001 5.509 1.955 1.00 37.58 85 ALA A N 1
ATOM 665 C CA . ALA A 1 85 ? -37.109 4.765 1.070 1.00 37.95 85 ALA A CA 1
ATOM 666 C C . ALA A 1 85 ? -35.818 5.516 0.830 1.00 38.09 85 ALA A C 1
ATOM 667 O O . ALA A 1 85 ? -34.732 4.922 0.857 1.00 37.68 85 ALA A O 1
ATOM 669 N N . GLY A 1 86 ? -35.911 6.831 0.614 1.00 39.08 86 GLY A N 1
ATOM 670 C CA . GLY A 1 86 ? -34.713 7.604 0.333 1.00 31.41 86 GLY A CA 1
ATOM 671 C C . GLY A 1 86 ? -33.767 7.653 1.502 1.00 32.47 86 GLY A C 1
ATOM 672 O O . GLY A 1 86 ? -32.548 7.721 1.317 1.00 34.13 86 GLY A O 1
ATOM 673 N N . GLY A 1 87 ? -34.307 7.598 2.722 1.00 28.21 87 GLY A N 1
ATOM 674 C CA . GLY A 1 87 ? -33.461 7.579 3.892 1.00 28.56 87 GLY A CA 1
ATOM 675 C C . GLY A 1 87 ? -32.781 6.245 4.063 1.00 28.67 87 GLY A C 1
ATOM 676 O O . GLY A 1 87 ? -31.609 6.189 4.428 1.00 26.07 87 GLY A O 1
ATOM 677 N N . LEU A 1 88 ? -33.511 5.153 3.823 1.00 27.20 88 LEU A N 1
ATOM 678 C CA . LEU A 1 88 ? -32.892 3.831 3.891 1.00 27.52 88 LEU A CA 1
ATOM 679 C C . LEU A 1 88 ? -31.761 3.703 2.877 1.00 27.45 88 LEU A C 1
ATOM 680 O O . LEU A 1 88 ? -30.699 3.160 3.188 1.00 26.96 88 LEU A O 1
ATOM 685 N N . VAL A 1 89 ? -31.981 4.183 1.649 1.00 29.72 89 VAL A N 1
ATOM 686 C CA . VAL A 1 89 ? -30.916 4.152 0.640 1.00 26.55 89 VAL A CA 1
ATOM 687 C C . VAL A 1 89 ? -29.699 4.927 1.129 1.00 28.77 89 VAL A C 1
ATOM 688 O O . VAL A 1 89 ? -28.561 4.456 1.027 1.00 28.49 89 VAL A O 1
ATOM 692 N N . GLN A 1 90 ? -29.922 6.138 1.658 1.00 29.26 90 GLN A N 1
ATOM 693 C CA . GLN A 1 90 ? -28.808 6.958 2.128 1.00 25.73 90 GLN A CA 1
ATOM 694 C C . GLN A 1 90 ? -28.077 6.310 3.298 1.00 28.15 90 GLN A C 1
ATOM 695 O O . GLN A 1 90 ? -26.838 6.343 3.363 1.00 27.87 90 GLN A O 1
ATOM 701 N N . LEU A 1 91 ? -28.821 5.770 4.271 1.00 29.37 91 LEU A N 1
ATOM 702 C CA . LEU A 1 91 ? -28.169 5.096 5.389 1.00 24.97 91 LEU A CA 1
ATOM 703 C C . LEU A 1 91 ? -27.285 3.963 4.889 1.00 25.31 91 LEU A C 1
ATOM 704 O O . LEU A 1 91 ? -26.132 3.839 5.296 1.00 22.73 91 LEU A O 1
ATOM 709 N N . LEU A 1 92 ? -27.817 3.111 4.018 1.00 27.02 92 LEU A N 1
ATOM 710 C CA . LEU A 1 92 ? -27.003 1.998 3.542 1.00 23.85 92 LEU A CA 1
ATOM 711 C C . LEU A 1 92 ? -25.811 2.508 2.748 1.00 24.79 92 LEU A C 1
ATOM 712 O O . LEU A 1 92 ? -24.674 2.046 2.937 1.00 27.66 92 LEU A O 1
ATOM 717 N N . PHE A 1 93 ? -26.047 3.478 1.865 1.00 23.82 93 PHE A N 1
ATOM 718 C CA . PHE A 1 93 ? -24.965 4.011 1.042 1.00 28.18 93 PHE A CA 1
ATOM 719 C C . PHE A 1 93 ? -23.873 4.636 1.902 1.00 30.23 93 PHE A C 1
ATOM 720 O O . PHE A 1 93 ? -22.680 4.388 1.697 1.00 29.63 93 PHE A O 1
ATOM 728 N N A PHE A 1 94 ? -24.248 5.447 2.880 0.60 27.69 94 PHE A N 1
ATOM 729 N N B PHE A 1 94 ? -24.271 5.470 2.865 0.40 27.81 94 PHE A N 1
ATOM 730 C CA A PHE A 1 94 ? -23.179 6.131 3.596 0.60 26.97 94 PHE A CA 1
ATOM 731 C CA B PHE A 1 94 ? -23.298 6.152 3.715 0.40 27.23 94 PHE A CA 1
ATOM 732 C C A PHE A 1 94 ? -22.441 5.207 4.576 0.60 26.15 94 PHE A C 1
ATOM 733 C C B PHE A 1 94 ? -22.446 5.155 4.489 0.40 26.29 94 PHE A C 1
ATOM 734 O O A PHE A 1 94 ? -21.256 5.435 4.843 0.60 25.02 94 PHE A O 1
ATOM 735 O O B PHE A 1 94 ? -21.218 5.288 4.555 0.40 23.51 94 PHE A O 1
ATOM 750 N N . ILE A 1 95 ? -23.081 4.136 5.067 1.00 29.01 95 ILE A N 1
ATOM 751 C CA . ILE A 1 95 ? -22.327 3.109 5.783 1.00 27.13 95 ILE A CA 1
ATOM 752 C C . ILE A 1 95 ? -21.402 2.373 4.823 1.00 26.98 95 ILE A C 1
ATOM 753 O O . ILE A 1 95 ? -20.258 2.055 5.166 1.00 24.92 95 ILE A O 1
ATOM 758 N N . GLY A 1 96 ? -21.886 2.072 3.617 1.00 25.01 96 GLY A N 1
ATOM 759 C CA . GLY A 1 96 ? -21.016 1.502 2.603 1.00 24.19 96 GLY A CA 1
ATOM 760 C C . GLY A 1 96 ? -19.801 2.362 2.310 1.00 26.40 96 GLY A C 1
ATOM 761 O O . GLY A 1 96 ? -18.697 1.841 2.103 1.00 27.37 96 GLY A O 1
ATOM 762 N N . VAL A 1 97 ? -19.980 3.689 2.276 1.00 23.23 97 VAL A N 1
ATOM 763 C CA . VAL A 1 97 ? -18.836 4.563 2.003 1.00 24.33 97 VAL A CA 1
ATOM 764 C C . VAL A 1 97 ? -17.846 4.537 3.161 1.00 29.66 97 VAL A C 1
ATOM 765 O O . VAL A 1 97 ? -16.625 4.561 2.946 1.00 26.94 97 VAL A O 1
ATOM 769 N N . LEU A 1 98 ? -18.337 4.463 4.408 1.00 24.15 98 LEU A N 1
ATOM 770 C CA . LEU A 1 98 ? -17.411 4.214 5.517 1.00 21.86 98 LEU A CA 1
ATOM 771 C C . LEU A 1 98 ? -16.606 2.955 5.262 1.00 23.61 98 LEU A C 1
ATOM 772 O O . LEU A 1 98 ? -15.391 2.921 5.498 1.00 25.97 98 LEU A O 1
ATOM 777 N N . GLU A 1 99 ? -17.263 1.917 4.745 1.00 23.68 99 GLU A N 1
ATOM 778 C CA . GLU A 1 99 ? -16.593 0.641 4.519 1.00 22.09 99 GLU A CA 1
ATOM 779 C C . GLU A 1 99 ? -15.587 0.737 3.385 1.00 26.43 99 GLU A C 1
ATOM 780 O O . GLU A 1 99 ? -14.522 0.113 3.446 1.00 28.07 99 GLU A O 1
ATOM 786 N N . SER A 1 100 ? -15.917 1.480 2.320 1.00 24.48 100 SER A N 1
ATOM 787 C CA . SER A 1 100 ? -15.040 1.500 1.157 1.00 26.59 100 SER A CA 1
ATOM 788 C C . SER A 1 100 ? -13.890 2.485 1.305 1.00 29.67 100 SER A C 1
ATOM 789 O O . SER A 1 100 ? -12.826 2.285 0.698 1.00 30.86 100 SER A O 1
ATOM 792 N N . SER A 1 101 ? -14.066 3.537 2.101 1.00 26.12 101 SER A N 1
ATOM 793 C CA . SER A 1 101 ? -13.183 4.690 1.996 1.00 28.77 101 SER A CA 1
ATOM 794 C C . SER A 1 101 ? -12.677 5.256 3.320 1.00 28.84 101 SER A C 1
ATOM 795 O O . SER A 1 101 ? -11.809 6.141 3.289 1.00 32.83 101 SER A O 1
ATOM 798 N N . VAL A 1 102 ? -13.135 4.760 4.468 1.00 27.12 102 VAL A N 1
ATOM 799 C CA . VAL A 1 102 ? -12.846 5.398 5.759 1.00 28.15 102 VAL A CA 1
ATOM 800 C C . VAL A 1 102 ? -12.394 4.390 6.810 1.00 28.28 102 VAL A C 1
ATOM 801 O O . VAL A 1 102 ? -11.277 4.464 7.340 1.00 28.65 102 VAL A O 1
ATOM 805 N N . MET A 1 103 ? -13.275 3.453 7.146 1.00 25.11 103 MET A N 1
ATOM 806 C CA . MET A 1 103 ? -13.050 2.551 8.278 1.00 28.23 103 MET A CA 1
ATOM 807 C C . MET A 1 103 ? -12.243 1.340 7.818 1.00 30.01 103 MET A C 1
ATOM 808 O O . MET A 1 103 ? -12.735 0.214 7.731 1.00 29.70 103 MET A O 1
ATOM 813 N N . ARG A 1 104 ? -10.968 1.593 7.544 1.00 28.02 104 ARG A N 1
ATOM 814 C CA . ARG A 1 104 ? -10.068 0.569 7.046 1.00 29.77 104 ARG A CA 1
ATOM 815 C C . ARG A 1 104 ? -8.649 1.105 7.155 1.00 32.36 104 ARG A C 1
ATOM 816 O O . ARG A 1 104 ? -8.431 2.301 7.360 1.00 36.36 104 ARG A O 1
ATOM 824 N N . ASP A 1 105 ? -7.689 0.202 7.040 1.00 34.43 105 ASP A N 1
ATOM 825 C CA . ASP A 1 105 ? -6.272 0.570 7.037 1.00 38.45 105 ASP A CA 1
ATOM 826 C C . ASP A 1 105 ? -5.916 1.050 5.635 1.00 37.83 105 ASP A C 1
ATOM 827 O O . ASP A 1 105 ? -5.625 0.248 4.751 1.00 46.35 105 ASP A O 1
ATOM 832 N N . LEU A 1 106 ? -5.949 2.366 5.429 1.00 36.23 106 LEU A N 1
ATOM 833 C CA . LEU A 1 106 ? -5.719 2.944 4.106 1.00 38.94 106 LEU A CA 1
ATOM 834 C C . LEU A 1 106 ? -4.237 3.098 3.799 1.00 44.78 106 LEU A C 1
ATOM 835 O O . LEU A 1 106 ? -3.824 2.956 2.645 1.00 48.71 106 LEU A O 1
ATOM 840 N N . THR A 1 107 ? -3.427 3.360 4.817 1.00 41.17 107 THR A N 1
ATOM 841 C CA . THR A 1 107 ? -2.022 3.698 4.652 1.00 43.92 107 THR A CA 1
ATOM 842 C C . THR A 1 107 ? -1.080 2.543 4.951 1.00 45.46 107 THR A C 1
ATOM 843 O O . THR A 1 107 ? 0.121 2.668 4.706 1.00 48.72 107 THR A O 1
ATOM 847 N N . GLY A 1 108 ? -1.575 1.436 5.487 1.00 45.62 108 GLY A N 1
ATOM 848 C CA . GLY A 1 108 ? -0.701 0.357 5.897 1.00 51.19 108 GLY A CA 1
ATOM 849 C C . GLY A 1 108 ? 0.057 0.598 7.184 1.00 57.32 108 GLY A C 1
ATOM 850 O O . GLY A 1 108 ? 0.931 -0.205 7.530 1.00 60.29 108 GLY A O 1
ATOM 851 N N . GLU A 1 109 ? -0.237 1.675 7.913 1.00 53.62 109 GLU A N 1
ATOM 852 C CA . GLU A 1 109 ? 0.520 1.985 9.118 1.00 54.87 109 GLU A CA 1
ATOM 853 C 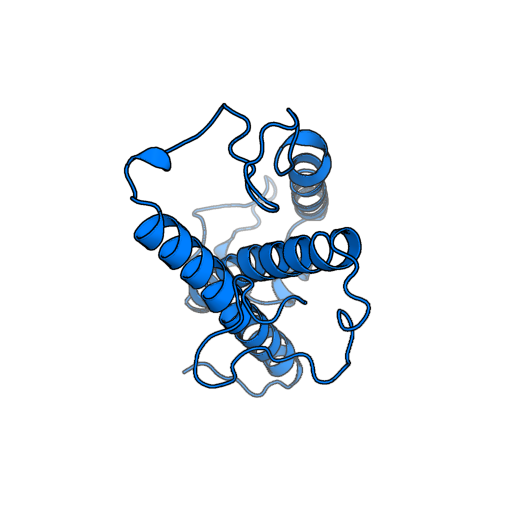C . GLU A 1 109 ? -0.177 1.497 10.386 1.00 46.86 109 GLU A C 1
ATOM 854 O O . GLU A 1 109 ? 0.302 1.773 11.495 1.00 48.09 109 GLU A O 1
ATOM 860 N N . ALA A 1 110 ? -1.292 0.772 10.248 1.00 38.40 110 ALA A N 1
ATOM 861 C CA . ALA A 1 110 ? -1.988 0.233 11.410 1.00 37.47 110 ALA A CA 1
ATOM 862 C C . ALA A 1 110 ? -1.036 -0.582 12.284 1.00 42.07 110 ALA A C 1
ATOM 863 O O . ALA A 1 110 ? -0.211 -1.347 11.786 1.00 40.46 110 ALA A O 1
ATOM 865 N N . GLU A 1 111 ? -1.145 -0.409 13.602 1.00 42.47 111 GLU A N 1
ATOM 866 C CA . GLU A 1 111 ? -0.277 -1.162 14.503 1.00 45.24 111 GLU A CA 1
ATOM 867 C C . GLU A 1 111 ? -0.763 -2.589 14.723 1.00 45.58 111 GLU A C 1
ATOM 868 O O . GLU A 1 111 ? 0.030 -3.455 15.117 1.00 46.73 111 GLU A O 1
ATOM 874 N N . PHE A 1 112 ? -2.043 -2.842 14.475 1.00 40.57 112 PHE A N 1
ATOM 875 C CA . PHE A 1 112 ? -2.691 -4.133 14.627 1.00 39.88 112 PHE A CA 1
ATOM 876 C C . PHE A 1 112 ? -4.059 -4.016 13.971 1.00 35.39 112 PHE A C 1
ATOM 877 O O . PHE A 1 112 ? -4.545 -2.906 13.722 1.00 36.81 112 PHE A O 1
ATOM 885 N N . VAL A 1 113 ? -4.694 -5.164 13.713 1.00 34.59 113 VAL A N 1
ATOM 886 C CA . VAL A 1 113 ? -6.013 -5.127 13.083 1.00 35.17 113 VAL A CA 1
ATOM 887 C C . VAL A 1 113 ? -6.984 -4.318 13.929 1.00 31.38 113 VAL A C 1
ATOM 888 O O . VAL A 1 113 ? -6.992 -4.393 15.169 1.00 29.60 113 VAL A O 1
ATOM 892 N N . GLY A 1 114 ? -7.787 -3.501 13.247 1.00 32.49 114 GLY A N 1
ATOM 893 C CA . GLY A 1 114 ? -8.768 -2.648 13.876 1.00 26.21 114 GLY A CA 1
ATOM 894 C C . GLY A 1 114 ? -8.277 -1.246 14.145 1.00 26.78 114 GLY A C 1
ATOM 895 O O . GLY A 1 114 ? -9.089 -0.372 14.472 1.00 29.80 114 GLY A O 1
ATOM 896 N N . ASP A 1 115 ? -6.982 -1.006 13.980 1.00 25.63 115 ASP A N 1
ATOM 897 C CA . ASP A 1 115 ? -6.381 0.316 14.116 1.00 27.47 115 ASP A CA 1
ATOM 898 C C . ASP A 1 115 ? -6.625 1.085 12.821 1.00 30.74 115 ASP A C 1
ATOM 899 O O . ASP A 1 115 ? -5.926 0.871 11.839 1.00 31.87 115 ASP A O 1
ATOM 904 N N . PHE A 1 116 ? -7.614 1.987 12.819 1.00 29.16 116 PHE A N 1
ATOM 905 C CA . PHE A 1 116 ? -7.963 2.780 11.651 1.00 27.12 116 PHE A CA 1
ATOM 906 C C . PHE A 1 116 ? -7.507 4.230 11.760 1.00 32.38 116 PHE A C 1
ATOM 907 O O . PHE A 1 116 ? -7.967 5.067 10.966 1.00 30.96 116 PHE A O 1
ATOM 915 N N . ARG A 1 117 ? -6.652 4.561 12.738 1.00 30.89 117 ARG A N 1
ATOM 916 C CA . ARG A 1 117 ? -6.261 5.955 12.939 1.00 29.05 117 ARG A CA 1
ATOM 917 C C . ARG A 1 117 ? -5.724 6.576 11.655 1.00 34.32 117 ARG A C 1
ATOM 918 O O . ARG A 1 117 ? -5.958 7.762 11.381 1.00 31.06 117 ARG A O 1
ATOM 926 N N . ASN A 1 118 ? -4.976 5.796 10.869 1.00 35.25 118 ASN A N 1
ATOM 927 C CA . ASN A 1 118 ? -4.575 6.195 9.519 1.00 39.21 118 ASN A CA 1
ATOM 928 C C . ASN A 1 118 ? -3.695 7.445 9.542 1.00 39.09 118 ASN A C 1
ATOM 929 O O . ASN A 1 118 ? -3.723 8.246 8.610 1.00 40.03 118 ASN A O 1
ATOM 934 N N . GLY A 1 119 ? -2.924 7.643 10.611 1.00 35.77 119 GLY A N 1
ATOM 935 C CA . GLY A 1 119 ? -2.112 8.839 10.727 1.00 44.70 119 GLY A CA 1
ATOM 936 C C . GLY A 1 119 ? -2.928 10.119 10.723 1.00 45.34 119 GLY A C 1
ATOM 937 O O . GLY A 1 119 ? -2.365 11.201 10.581 1.00 42.08 119 GLY A O 1
ATOM 938 N N . ALA A 1 120 ? -4.244 10.021 10.901 1.00 40.47 120 ALA A N 1
ATOM 939 C CA . ALA A 1 120 ? -5.155 11.148 10.729 1.00 42.30 120 ALA A CA 1
ATOM 940 C C . ALA A 1 120 ? -5.883 11.552 12.006 1.00 39.25 120 ALA A C 1
ATOM 941 O O . ALA A 1 120 ? -5.979 12.745 12.297 1.00 46.62 120 ALA A O 1
ATOM 943 N N . ILE A 1 121 ? -6.432 10.615 12.769 1.00 36.83 121 ILE A N 1
ATOM 944 C CA . ILE A 1 121 ? -7.153 10.952 14.000 1.00 35.14 121 ILE A CA 1
ATOM 945 C C . ILE A 1 121 ? -6.589 10.102 15.130 1.00 37.17 121 ILE A C 1
ATOM 946 O O . ILE A 1 121 ? -6.580 8.867 15.036 1.00 34.55 121 ILE A O 1
ATOM 951 N N . ASP A 1 122 ? -6.116 10.760 16.189 1.00 38.99 122 ASP A N 1
ATOM 952 C CA . ASP A 1 122 ? -5.484 10.089 17.322 1.00 34.29 122 ASP A CA 1
ATOM 953 C C . ASP A 1 122 ? -5.644 10.982 18.544 1.00 41.76 122 ASP A C 1
ATOM 954 O O . ASP A 1 122 ? -5.171 12.122 18.539 1.00 43.46 122 ASP A O 1
ATOM 959 N N . PHE A 1 123 ? -6.309 10.481 19.583 1.00 42.15 123 PHE A N 1
ATOM 960 C CA . PHE A 1 123 ? -6.488 11.238 20.814 1.00 37.23 123 PHE A CA 1
ATOM 961 C C . PHE A 1 123 ? -5.384 10.985 21.830 1.00 42.89 123 PHE A C 1
ATOM 962 O O . PHE A 1 123 ? -5.521 11.399 22.983 1.00 46.40 123 PHE A O 1
ATOM 970 N N . GLY A 1 124 ? -4.301 10.321 21.441 1.00 39.43 124 GLY A N 1
ATOM 971 C CA . GLY A 1 124 ? -3.171 10.154 22.338 1.00 42.77 124 GLY A CA 1
ATOM 972 C C . GLY A 1 124 ? -2.814 8.714 22.662 1.00 44.62 124 GLY A C 1
ATOM 973 O O . GLY A 1 124 ? -2.404 8.410 23.793 1.00 40.53 124 GLY A O 1
ATOM 974 N N . TRP A 1 125 ? -2.962 7.819 21.681 1.00 40.26 125 TRP A N 1
ATOM 975 C CA . TRP A 1 125 ? -2.621 6.413 21.876 1.00 39.40 125 TRP A CA 1
ATOM 976 C C . TRP A 1 125 ? -1.272 6.220 22.575 1.00 43.95 125 TRP A C 1
ATOM 977 O O . TRP A 1 125 ? -1.144 5.385 23.485 1.00 38.29 125 TRP A O 1
ATOM 988 N N . ASP A 1 126 ? -0.260 6.984 22.169 1.00 38.49 126 ASP A N 1
ATOM 989 C CA . ASP A 1 126 ? 1.068 6.802 22.735 1.00 43.42 126 ASP A CA 1
ATOM 990 C C . ASP A 1 126 ? 1.235 7.423 24.108 1.00 43.73 126 ASP A C 1
ATOM 991 O O . ASP A 1 126 ? 2.334 7.349 24.673 1.00 43.40 126 ASP A O 1
ATOM 996 N N . THR A 1 127 ? 0.198 8.031 24.665 1.00 45.97 127 THR A N 1
ATOM 997 C CA . THR A 1 127 ? 0.309 8.441 26.056 1.00 49.89 127 THR A CA 1
ATOM 998 C C . THR A 1 127 ? -0.029 7.308 27.015 1.00 49.20 127 THR A C 1
ATOM 999 O O . THR A 1 127 ? 0.207 7.445 28.218 1.00 50.33 127 THR A O 1
ATOM 1003 N N . PHE A 1 128 ? -0.555 6.197 26.519 1.00 46.21 128 PHE A N 1
ATOM 1004 C CA . PHE A 1 128 ? -0.716 4.997 27.324 1.00 44.84 128 PHE A CA 1
ATOM 1005 C C . PHE A 1 128 ? 0.573 4.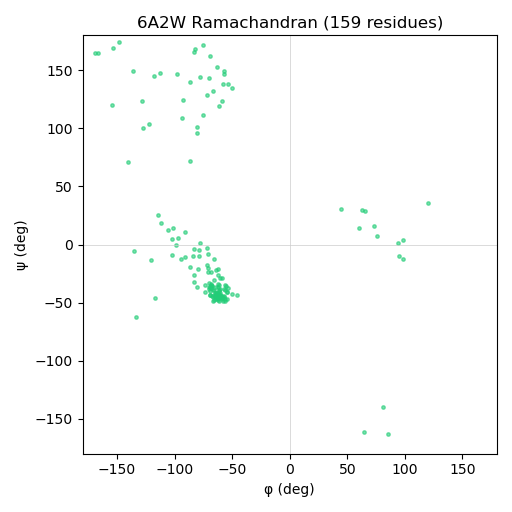188 27.263 1.00 47.85 128 PHE A C 1
ATOM 1006 O O . PHE A 1 128 ? 1.202 4.093 26.205 1.00 42.90 128 PHE A O 1
ATOM 1014 N N . ASP A 1 129 ? 0.976 3.610 28.395 1.00 46.28 129 ASP A N 1
ATOM 1015 C CA . ASP A 1 129 ? 2.076 2.656 28.338 1.00 52.51 129 ASP A CA 1
ATOM 1016 C C . ASP A 1 129 ? 1.598 1.321 27.755 1.00 50.72 129 ASP A C 1
ATOM 1017 O O . ASP A 1 129 ? 0.398 1.087 27.564 1.00 47.24 129 ASP A O 1
ATOM 1022 N N . GLU A 1 130 ? 2.554 0.424 27.486 1.00 49.40 130 GLU A N 1
ATOM 1023 C CA . GLU A 1 130 ? 2.213 -0.789 26.745 1.00 54.04 130 GLU A CA 1
ATOM 1024 C C . GLU A 1 130 ? 1.183 -1.633 27.488 1.00 49.03 130 GLU A C 1
ATOM 1025 O O . GLU A 1 130 ? 0.267 -2.189 26.867 1.00 48.96 130 GLU A O 1
ATOM 1031 N N . GLU A 1 131 ? 1.295 -1.730 28.817 1.00 47.76 131 GLU A N 1
ATOM 1032 C CA . GLU A 1 131 ? 0.285 -2.473 29.570 1.00 45.61 131 GLU A CA 1
ATOM 1033 C C . GLU A 1 131 ? -1.080 -1.801 29.474 1.00 43.50 131 GLU A C 1
ATOM 1034 O O . GLU A 1 131 ? -2.095 -2.472 29.251 1.00 47.81 131 GLU A O 1
ATOM 1040 N N . THR A 1 132 ? -1.130 -0.473 29.644 1.00 40.48 132 THR A N 1
ATOM 1041 C CA . THR A 1 132 ? -2.403 0.241 29.512 1.00 37.55 132 THR A CA 1
ATOM 1042 C C . THR A 1 132 ? -2.978 0.093 28.107 1.00 36.34 132 THR A C 1
ATOM 1043 O O . THR A 1 132 ? -4.177 -0.159 27.946 1.00 37.31 132 THR A O 1
ATOM 1047 N N . GLN A 1 133 ? -2.138 0.232 27.073 1.00 32.43 133 GLN A N 1
ATOM 1048 C CA . GLN A 1 133 ? -2.617 0.032 25.703 1.00 31.79 133 GLN A CA 1
ATOM 1049 C C . GLN A 1 133 ? -3.230 -1.349 25.522 1.00 33.62 133 GLN A C 1
ATOM 1050 O O . GLN A 1 133 ? -4.302 -1.480 24.927 1.00 35.48 133 GLN A O 1
ATOM 1056 N N . PHE A 1 134 ? -2.566 -2.391 26.031 1.00 38.69 134 PHE A N 1
ATOM 1057 C CA . PHE A 1 134 ? -3.126 -3.737 25.938 1.00 42.72 134 PHE A CA 1
ATOM 1058 C C . PHE A 1 134 ? -4.446 -3.852 26.705 1.00 36.96 134 PHE A C 1
ATOM 1059 O O . PHE A 1 134 ? -5.408 -4.453 26.211 1.00 37.85 134 PHE A O 1
ATOM 1067 N N . LYS A 1 135 ? -4.518 -3.260 27.904 1.00 31.15 135 LYS A N 1
ATOM 1068 C CA . LYS A 1 135 ? -5.760 -3.266 28.675 1.00 33.79 135 LYS A CA 1
ATOM 1069 C C . LYS A 1 135 ? -6.897 -2.606 27.905 1.00 34.85 135 LYS A C 1
ATOM 1070 O O . LYS A 1 135 ? -8.023 -3.120 27.868 1.00 28.84 135 LYS A O 1
ATOM 1076 N N . LYS A 1 136 ? -6.627 -1.446 27.300 1.00 31.92 136 LYS A N 1
ATOM 1077 C CA . LYS A 1 136 ? -7.677 -0.754 26.566 1.00 27.49 136 LYS A CA 1
ATOM 1078 C C . LYS A 1 136 ? -8.141 -1.573 25.367 1.00 24.61 136 LYS A C 1
ATOM 1079 O O . LYS A 1 136 ? -9.334 -1.596 25.041 1.00 23.70 136 LYS A O 1
ATOM 1085 N N . ARG A 1 137 ? -7.217 -2.278 24.710 1.00 27.52 137 ARG A N 1
ATOM 1086 C CA . ARG A 1 137 ? -7.631 -3.128 23.589 1.00 27.98 137 ARG A CA 1
ATOM 1087 C C . ARG A 1 137 ? -8.471 -4.296 24.080 1.00 28.64 137 ARG A C 1
ATOM 1088 O O . ARG A 1 137 ? -9.409 -4.735 23.398 1.00 27.15 137 ARG A O 1
ATOM 1096 N N . ALA A 1 138 ? -8.140 -4.818 25.258 1.00 28.26 138 ALA A N 1
ATOM 1097 C CA . ALA A 1 138 ? -8.906 -5.924 25.819 1.00 29.59 138 ALA A CA 1
ATOM 1098 C C . ALA A 1 138 ? -10.296 -5.472 26.231 1.00 28.00 138 ALA A C 1
ATOM 1099 O O . ALA A 1 138 ? -11.274 -6.211 26.050 1.00 25.29 138 ALA A O 1
ATOM 1101 N N . ILE A 1 139 ? -10.406 -4.272 26.809 1.00 23.65 139 ILE A N 1
ATOM 1102 C CA . ILE A 1 139 ? -11.729 -3.740 27.135 1.00 19.67 139 ILE A CA 1
ATOM 1103 C C . ILE A 1 139 ? -12.532 -3.555 25.861 1.00 21.85 139 ILE A C 1
ATOM 1104 O O . ILE A 1 139 ? -13.698 -3.954 25.775 1.00 24.64 139 ILE A O 1
ATOM 1109 N N . GLU A 1 140 ? -11.914 -2.969 24.836 1.00 23.43 140 GLU A N 1
ATOM 1110 C CA . GLU A 1 140 ? -12.659 -2.755 23.601 1.00 23.19 140 GLU A CA 1
ATOM 1111 C C . GLU A 1 140 ? -13.194 -4.074 23.063 1.00 21.68 140 GLU A C 1
ATOM 1112 O O . GLU A 1 140 ? -14.366 -4.179 22.687 1.00 23.02 140 GLU A O 1
ATOM 1118 N N . LEU A 1 141 ? -12.354 -5.106 23.080 1.00 21.79 141 LEU A N 1
ATOM 1119 C CA . LEU A 1 141 ? -12.733 -6.399 22.517 1.00 24.14 141 LEU A CA 1
ATOM 1120 C C . LEU A 1 141 ? -13.811 -7.077 23.350 1.00 28.27 141 LEU A C 1
ATOM 1121 O O . LEU A 1 141 ? -14.772 -7.638 22.802 1.00 23.03 141 LEU A O 1
ATOM 1126 N N . ASN A 1 142 ? -13.664 -7.047 24.679 1.00 22.03 142 ASN A N 1
ATOM 1127 C CA . ASN A 1 142 ? -14.588 -7.804 25.504 1.00 26.21 142 ASN A CA 1
ATOM 1128 C C . ASN A 1 142 ? -15.903 -7.065 25.700 1.00 23.72 142 ASN A C 1
ATOM 1129 O O . ASN A 1 142 ? -16.960 -7.701 25.737 1.00 23.51 142 ASN A O 1
ATOM 1134 N N . GLN A 1 143 ? -15.877 -5.733 25.827 1.00 19.75 143 GLN A N 1
ATOM 1135 C CA . GLN A 1 143 ? -17.135 -5.001 25.705 1.00 19.82 143 GLN A CA 1
ATOM 1136 C C . GLN A 1 143 ? -17.814 -5.349 24.396 1.00 18.90 143 GLN A C 1
ATOM 1137 O O . GLN A 1 143 ? -19.033 -5.559 24.352 1.00 20.60 143 GLN A O 1
ATOM 1143 N N . GLY A 1 144 ? -17.035 -5.464 23.319 1.00 20.17 144 GLY A N 1
ATOM 1144 C CA . GLY A 1 144 ? -17.622 -5.827 22.038 1.00 21.51 144 GLY A CA 1
ATOM 1145 C C . GLY A 1 144 ? -18.240 -7.212 22.056 1.00 22.98 144 GLY A C 1
ATOM 1146 O O . GLY A 1 144 ? -19.340 -7.413 21.535 1.00 25.87 144 GLY A O 1
ATOM 1147 N N . ARG A 1 145 ? -17.558 -8.184 22.692 1.00 20.91 145 ARG A N 1
ATOM 1148 C CA . ARG A 1 145 ? -18.117 -9.535 22.813 1.00 22.01 145 ARG A CA 1
ATOM 1149 C C . ARG A 1 145 ? -19.420 -9.535 23.605 1.00 25.28 145 ARG A C 1
ATOM 1150 O O . ARG A 1 145 ? -20.406 -10.179 23.220 1.00 25.04 145 ARG A O 1
ATOM 1158 N N . ALA A 1 146 ? -19.423 -8.862 24.756 1.00 24.10 146 ALA A N 1
ATOM 1159 C CA . ALA A 1 146 ? -20.636 -8.793 25.553 1.00 26.08 146 ALA A CA 1
ATOM 1160 C C . ALA 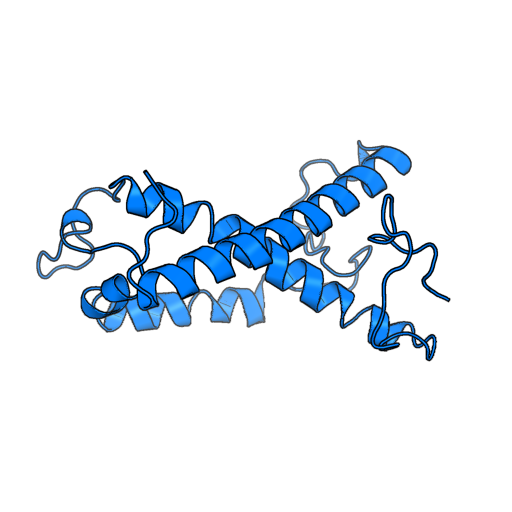A 1 146 ? -21.757 -8.128 24.774 1.00 24.91 146 ALA A C 1
ATOM 1161 O O . ALA A 1 146 ? -22.905 -8.574 24.818 1.00 24.04 146 ALA A O 1
ATOM 1163 N N . ALA A 1 147 ? -21.443 -7.052 24.054 1.00 24.91 147 ALA A N 1
ATOM 1164 C CA . ALA A 1 147 ? -22.483 -6.3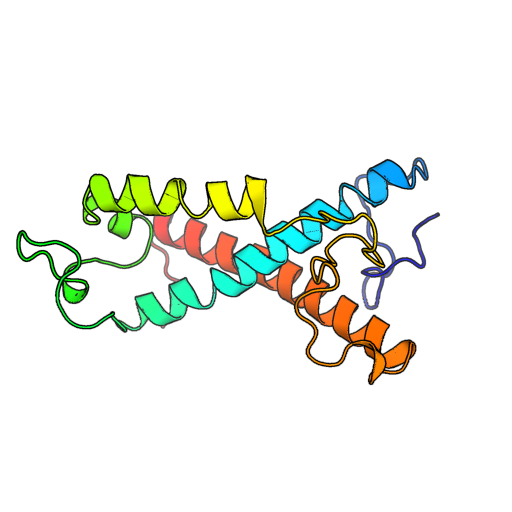34 23.331 1.00 21.12 147 ALA A CA 1
ATOM 1165 C C . ALA A 1 147 ? -23.036 -7.153 22.166 1.00 21.23 147 ALA A C 1
ATOM 1166 O O . ALA A 1 147 ? -24.217 -7.021 21.828 1.00 23.13 147 ALA A O 1
ATOM 1168 N N . GLN A 1 148 ? -22.198 -7.968 21.517 1.00 19.70 148 GLN A N 1
ATOM 1169 C CA . GLN A 1 148 ? -22.688 -8.885 20.485 1.00 23.96 148 GLN A CA 1
ATOM 1170 C C . GLN A 1 148 ? -23.786 -9.790 21.038 1.00 22.46 148 GLN A C 1
ATOM 1171 O O . GLN A 1 148 ? -24.838 -9.985 20.415 1.00 22.88 148 GLN A O 1
ATOM 1177 N N . MET A 1 149 ? -23.537 -10.384 22.193 1.00 23.47 149 MET A N 1
ATOM 1178 C CA . MET A 1 149 ? -24.555 -11.223 22.797 1.00 25.17 149 MET A CA 1
ATOM 1179 C C . MET A 1 149 ? -25.743 -10.384 23.239 1.00 26.51 149 MET A C 1
ATOM 1180 O O . MET A 1 149 ? -26.897 -10.840 23.166 1.00 24.15 149 MET A O 1
ATOM 1185 N N . GLY A 1 150 ? -25.481 -9.159 23.709 1.00 21.74 150 GLY A N 1
ATOM 1186 C CA . GLY A 1 150 ? -26.571 -8.309 24.172 1.00 20.34 150 GLY A CA 1
ATOM 1187 C C . GLY A 1 150 ? -27.498 -7.913 23.034 1.00 23.08 150 GLY A C 1
ATOM 1188 O O . GLY A 1 150 ? -28.726 -8.020 23.143 1.00 24.68 150 GLY A O 1
ATOM 1189 N N . ILE A 1 151 ? -26.921 -7.457 21.921 1.00 21.88 151 ILE A N 1
ATOM 1190 C CA . ILE A 1 151 ? -27.784 -7.043 20.813 1.00 20.66 151 ILE A CA 1
ATOM 1191 C C . ILE A 1 151 ? -28.489 -8.243 20.205 1.00 27.56 151 ILE A C 1
ATOM 1192 O O . ILE A 1 151 ? -29.642 -8.128 19.769 1.00 26.72 151 ILE A O 1
ATOM 1197 N N . LEU A 1 152 ? -27.835 -9.412 20.158 1.00 27.60 152 LEU A N 1
ATOM 1198 C CA . LEU A 1 152 ? -28.544 -10.589 19.658 1.00 27.22 152 LEU A CA 1
ATOM 1199 C C . LEU A 1 152 ? -29.741 -10.910 20.541 1.00 27.74 152 LEU A C 1
ATOM 1200 O O . LEU A 1 152 ? -30.840 -11.175 20.039 1.00 30.12 152 LEU A O 1
ATOM 1205 N N . ALA A 1 153 ? -29.548 -10.848 21.861 1.00 27.71 153 ALA A N 1
ATOM 1206 C CA . ALA A 1 153 ? -30.633 -11.052 22.818 1.00 29.25 153 ALA A CA 1
ATOM 1207 C C . ALA A 1 153 ? -31.789 -10.099 22.566 1.00 28.77 153 ALA A C 1
ATOM 1208 O O . ALA A 1 153 ? -32.952 -10.510 22.557 1.00 31.24 153 ALA A O 1
ATOM 1210 N N . LEU A 1 154 ? -31.493 -8.812 22.369 1.00 29.42 154 LEU A N 1
ATOM 1211 C CA . LEU A 1 154 ? -32.571 -7.843 22.182 1.00 27.00 154 LEU A CA 1
ATOM 1212 C C . LEU A 1 154 ? -33.301 -8.076 20.865 1.00 24.15 154 LEU A C 1
ATOM 1213 O O . LEU A 1 154 ? -34.541 -8.042 20.822 1.00 27.53 154 LEU A O 1
ATOM 1218 N N . MET A 1 155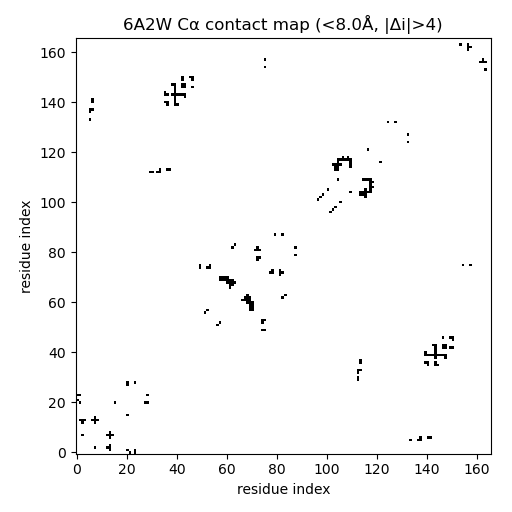 ? -32.561 -8.309 19.778 1.00 21.55 155 MET A N 1
ATOM 1219 C CA . MET A 1 155 ? -33.211 -8.573 18.496 1.00 27.57 155 MET A CA 1
ATOM 1220 C C . MET A 1 155 ? -34.052 -9.840 18.552 1.00 33.78 155 MET A C 1
ATOM 1221 O O . MET A 1 155 ? -35.195 -9.858 18.077 1.00 34.92 155 MET A O 1
ATOM 1226 N N . VAL A 1 156 ? -33.500 -10.920 19.119 1.00 32.87 156 VAL A N 1
ATOM 1227 C CA . VAL A 1 156 ? -34.252 -12.174 19.193 1.00 33.10 156 VAL A CA 1
ATOM 1228 C C . VAL A 1 156 ? -35.523 -11.982 20.012 1.00 35.67 156 VAL A C 1
ATOM 1229 O O . VAL A 1 156 ? -36.623 -12.375 19.596 1.00 37.51 156 VAL A O 1
ATOM 1233 N N . HIS A 1 157 ? -35.394 -11.379 21.195 1.00 32.42 157 HIS A N 1
ATOM 1234 C CA . HIS A 1 157 ? -36.556 -11.266 22.064 1.00 31.96 157 HIS A CA 1
ATOM 1235 C C . HIS A 1 157 ? -37.574 -10.266 21.540 1.00 35.99 157 HIS A C 1
ATOM 1236 O O . HIS A 1 157 ? -38.754 -10.372 21.877 1.00 38.51 157 HIS A O 1
ATOM 1243 N N . GLU A 1 158 ? -37.165 -9.308 20.712 1.00 36.71 158 GLU A N 1
ATOM 1244 C CA . GLU A 1 158 ? -38.164 -8.490 20.038 1.00 41.18 158 GLU A CA 1
ATOM 1245 C C . GLU A 1 158 ? -39.091 -9.357 19.201 1.00 41.64 158 GLU A C 1
ATOM 1246 O O . GLU A 1 158 ? -40.315 -9.200 19.251 1.00 40.12 158 GLU A O 1
ATOM 1252 N N . GLN A 1 159 ? -38.523 -10.307 18.461 1.00 41.97 159 GLN A N 1
ATOM 1253 C CA . GLN A 1 159 ? -39.323 -11.195 17.628 1.00 44.38 159 GLN A CA 1
ATOM 1254 C C . GLN A 1 159 ? -40.071 -12.222 18.458 1.00 41.38 159 GLN A C 1
ATOM 1255 O O . GLN A 1 159 ? -41.194 -12.597 18.115 1.00 43.22 159 GLN A O 1
ATOM 1261 N N . LEU A 1 160 ? -39.470 -12.695 19.548 1.00 39.16 160 LEU A N 1
ATOM 1262 C CA . LEU A 1 160 ? -40.198 -13.587 20.442 1.00 41.94 160 LEU A CA 1
ATOM 1263 C C . LEU A 1 160 ? -41.384 -12.892 21.087 1.00 48.93 160 LEU A C 1
ATOM 1264 O O . LEU A 1 160 ? -42.313 -13.565 21.548 1.00 52.58 160 LEU A O 1
ATOM 1269 N N . GLY A 1 161 ? -41.372 -11.565 21.155 1.00 46.77 161 GLY A N 1
ATOM 1270 C CA . GLY A 1 161 ? -42.384 -10.885 21.940 1.00 51.60 161 GLY A CA 1
ATOM 1271 C C . GLY A 1 161 ? -42.296 -11.156 23.427 1.00 50.56 161 GLY A C 1
ATOM 1272 O O . GLY A 1 161 ? -43.315 -11.131 24.123 1.00 52.48 161 GLY A O 1
ATOM 1273 N N . VAL A 1 162 ? -41.099 -11.432 23.928 1.00 44.91 162 VAL A N 1
ATOM 1274 C CA . VAL A 1 162 ? -40.839 -11.610 25.346 1.00 43.65 162 VAL A CA 1
ATOM 1275 C C . VAL A 1 162 ? -39.781 -10.577 25.682 1.00 43.99 162 VAL A C 1
ATOM 1276 O O . VAL A 1 162 ? -38.615 -10.752 25.319 1.00 40.43 162 VAL A O 1
ATOM 1280 N N . SER A 1 163 ? -40.180 -9.488 26.334 1.00 46.00 163 SER A N 1
ATOM 1281 C CA . SER A 1 163 ? -39.305 -8.329 26.474 1.00 46.59 163 SER A CA 1
ATOM 1282 C C . SER A 1 163 ? -38.251 -8.558 27.553 1.00 42.05 163 SER A C 1
ATOM 1283 O O . SER A 1 163 ? -38.523 -9.194 28.576 1.00 39.54 163 SER A O 1
ATOM 1286 N N . LEU A 1 164 ? -37.047 -8.038 27.326 1.00 36.27 164 LEU A N 1
ATOM 1287 C CA . LEU A 1 164 ? -35.977 -8.114 28.316 1.00 37.08 164 LEU A CA 1
ATOM 1288 C C . LEU A 1 164 ? -35.785 -6.802 29.058 1.00 41.08 164 LEU A C 1
ATOM 1289 O O . LEU A 1 164 ? -34.846 -6.678 29.856 1.00 37.49 164 LEU A O 1
ATOM 1294 N N . LEU A 1 165 ? -36.642 -5.819 28.801 1.00 39.00 165 LEU A N 1
ATOM 1295 C CA . LEU A 1 165 ? -36.483 -4.485 29.312 1.00 40.14 165 LEU A CA 1
ATOM 1296 C C . LEU A 1 165 ? -37.665 -4.143 30.205 1.00 50.10 165 LEU A C 1
ATOM 1297 O O . LEU A 1 165 ? -38.776 -4.610 29.947 1.00 48.13 165 LEU A O 1
ATOM 1302 N N . PRO A 1 166 ? -37.457 -3.368 31.285 1.00 54.93 166 PRO A N 1
ATOM 1303 C CA . PRO A 1 166 ? -38.566 -3.017 32.188 1.00 60.32 166 PRO A CA 1
ATOM 1304 C C . PRO A 1 166 ? -39.634 -2.193 31.478 1.00 68.92 166 PRO A C 1
ATOM 1305 O O . PRO A 1 166 ? -40.632 -2.719 30.986 1.00 74.41 166 PRO A O 1
#

Nearest PDB structures (foldseek):
  6a2w-assembly1_A  TM=1.006E+00  e=1.079E-28  Phaeodactylum tricornutum CCAP 1055/1
  8wcl-assembly1_9  TM=9.945E-01  e=5.111E-21  Chaetoceros neogracilis
  6ly5-assembly1_X  TM=9.363E-01  e=8.329E-22  Chaetoceros neogracilis
  6ly5-assembly1_T  TM=9.721E-01  e=2.625E-17  Chaetoceros neogracilis
  8j0d-assembly1_6  TM=9.657E-01  e=3.654E-16  Thalassiosira pseudonana

B-factor: mean 43.65, std 21.12, range [13.51, 127.62]

GO terms:
  GO:0042802 identical protein binding (F, IPI)

Organism: Phaeodactylum tricornutum (strain CCAP 1055/1) (NCBI:txid556484)

Radius of gyration: 19.4 Å; Cα contacts (8 Å, |Δi|>4): 134; chains: 1; bounding box: 46×43×33 Å

Secondary structure (DSSP, 8-state):
--TTSTT-BTTTBS--TT-TTT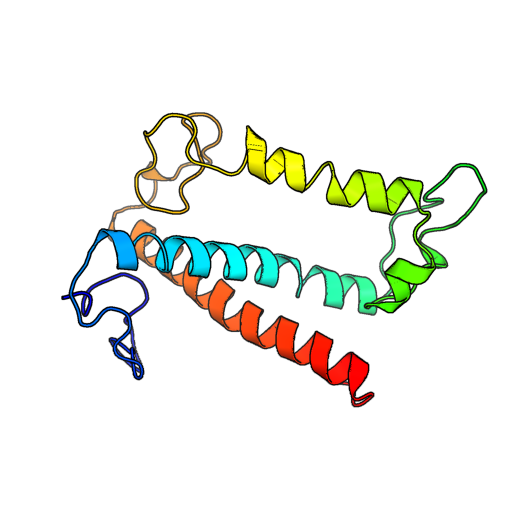T--HHHHHHHHHHHHHHHHHHHHHHHHHHHHHTT---SSBSSTT--BGGGPPSGGGGGGTS-HHHHHHHHHHHHHHHHHTSS-SSS--SSTT---TTT--S-GGGS-HHHHHHHHHHHHHHHHHHHHHHHHHHHHHHHT-----

Foldseek 3Di:
DCQPPQPQDPPRGDDDVPCQCVVVDVVSVQVVLLVLLVLLVVLLVVLVVQVCQQVQDFDPFAPDPVGHGRSVAHGAPSNVVRRDPVVVVVVVVVVVCCVVPQQAQPPPPAPGRRRRCNVPDDPCLPVDDPVRNSVVVNCSSVSRVVSSVVSVVQNVCVVVVNHPDD